Protein AF-A0A6N9EJM6-F1 (afdb_monomer)

Radius of gyration: 13.09 Å; Cα contacts (8 Å, |Δi|>4): 48; chains: 1; bounding box: 30×33×33 Å

Structure (mmCIF, N/CA/C/O backbone):
data_AF-A0A6N9EJM6-F1
#
_entry.id   AF-A0A6N9EJM6-F1
#
loop_
_atom_site.group_PDB
_atom_site.id
_atom_site.type_symbol
_atom_site.label_atom_id
_atom_site.label_alt_id
_atom_site.label_comp_id
_atom_site.label_asym_id
_atom_site.label_entity_id
_atom_site.label_seq_id
_atom_site.pdbx_PDB_ins_code
_atom_site.Cartn_x
_atom_site.Cartn_y
_atom_site.Cartn_z
_atom_site.occupancy
_atom_site.B_iso_or_e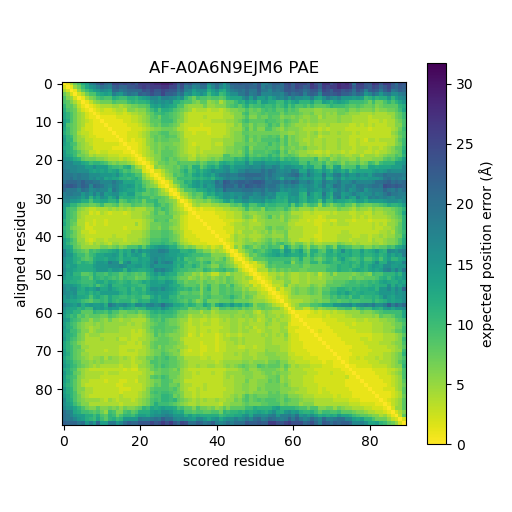quiv
_atom_site.auth_seq_id
_atom_site.auth_comp_id
_atom_site.auth_asym_id
_atom_site.auth_atom_id
_atom_site.pdbx_PDB_model_num
ATOM 1 N N . MET A 1 1 ? 0.345 -24.500 6.036 1.00 34.34 1 MET A N 1
ATOM 2 C CA . MET A 1 1 ? -0.680 -24.115 5.037 1.00 34.34 1 MET A CA 1
ATOM 3 C C . MET A 1 1 ? -1.568 -23.040 5.645 1.00 34.34 1 MET A C 1
ATOM 5 O O . MET A 1 1 ? -2.588 -23.353 6.247 1.00 34.34 1 MET A O 1
ATOM 9 N N . SER A 1 2 ? -1.156 -21.776 5.567 1.00 40.81 2 SER A N 1
ATOM 10 C CA . SER A 1 2 ? -1.949 -20.675 6.117 1.00 40.81 2 SER A CA 1
ATOM 11 C C . SER A 1 2 ? -3.110 -20.392 5.167 1.00 40.81 2 SER A C 1
ATOM 13 O O . SER A 1 2 ? -2.907 -19.933 4.045 1.00 40.81 2 SER A O 1
ATOM 15 N N . ARG A 1 3 ? -4.323 -20.751 5.600 1.00 45.31 3 ARG A N 1
ATOM 16 C CA . ARG A 1 3 ? -5.604 -20.439 4.953 1.00 45.31 3 ARG A CA 1
ATOM 17 C C . ARG A 1 3 ? -5.584 -18.956 4.566 1.00 45.31 3 ARG A C 1
ATOM 19 O O . ARG A 1 3 ? -5.516 -18.119 5.460 1.00 45.31 3 ARG A O 1
ATOM 26 N N . GLN A 1 4 ? -5.578 -18.646 3.265 1.00 55.19 4 GLN A N 1
ATOM 27 C CA . GLN A 1 4 ? -5.550 -17.271 2.751 1.00 55.19 4 GLN A CA 1
ATOM 28 C C . GLN A 1 4 ? -6.790 -16.526 3.253 1.00 55.19 4 GLN A C 1
ATOM 30 O O . GLN A 1 4 ? -7.870 -16.606 2.671 1.00 55.19 4 GLN A O 1
ATOM 35 N N . ARG A 1 5 ? -6.653 -15.856 4.395 1.00 59.06 5 ARG A N 1
ATOM 36 C CA . ARG A 1 5 ? -7.676 -14.986 4.953 1.00 59.06 5 ARG A CA 1
ATOM 37 C C . ARG A 1 5 ? -7.456 -13.621 4.321 1.00 59.06 5 ARG A C 1
ATOM 39 O O . ARG A 1 5 ? -6.571 -12.889 4.741 1.00 59.06 5 ARG A O 1
ATOM 46 N N . PHE A 1 6 ? -8.230 -13.324 3.284 1.00 65.69 6 PHE A N 1
ATOM 47 C CA . PHE A 1 6 ? -8.258 -11.996 2.680 1.00 65.69 6 PHE A CA 1
ATOM 48 C C . PHE A 1 6 ? -8.731 -10.979 3.726 1.00 65.69 6 PHE A C 1
ATOM 50 O O . PHE A 1 6 ? -9.777 -11.163 4.353 1.00 65.69 6 PHE A O 1
ATOM 57 N N . VAL A 1 7 ? -7.926 -9.944 3.949 1.00 74.31 7 VAL A N 1
ATOM 58 C CA . VAL A 1 7 ? -8.196 -8.855 4.892 1.00 74.31 7 VAL A CA 1
ATOM 59 C C . VAL A 1 7 ? -9.154 -7.844 4.255 1.00 74.31 7 VAL A C 1
ATOM 61 O O . VAL A 1 7 ? -9.961 -7.234 4.957 1.00 74.31 7 VAL A O 1
ATOM 64 N N . ILE A 1 8 ? -9.133 -7.693 2.924 1.00 79.81 8 ILE A N 1
ATOM 65 C CA . ILE A 1 8 ? -10.026 -6.780 2.204 1.00 79.81 8 ILE A CA 1
ATOM 66 C C . ILE A 1 8 ? -11.300 -7.507 1.754 1.00 79.81 8 ILE A C 1
ATOM 68 O O . ILE A 1 8 ? -11.332 -8.274 0.785 1.00 79.81 8 ILE A O 1
ATOM 72 N N . THR A 1 9 ? -12.413 -7.154 2.394 1.00 82.94 9 THR A N 1
ATOM 73 C CA . THR A 1 9 ? -13.758 -7.469 1.891 1.00 82.94 9 THR A CA 1
ATOM 74 C C . THR A 1 9 ? -14.074 -6.701 0.605 1.00 82.94 9 THR A C 1
ATOM 76 O O . THR A 1 9 ? -13.571 -5.598 0.383 1.00 82.94 9 THR A O 1
ATOM 79 N N . ASP A 1 10 ? -14.966 -7.233 -0.237 1.00 81.94 10 ASP A N 1
ATOM 80 C CA . ASP A 1 10 ? -15.340 -6.598 -1.515 1.00 81.94 10 ASP A CA 1
ATOM 81 C C . ASP A 1 10 ? -15.834 -5.154 -1.354 1.00 81.94 10 ASP A C 1
ATOM 83 O O . ASP A 1 10 ? -15.538 -4.291 -2.179 1.00 81.94 10 ASP A O 1
ATOM 87 N N . ARG A 1 11 ? -16.525 -4.853 -0.250 1.00 82.06 11 ARG A N 1
ATOM 88 C CA . ARG A 1 11 ? -17.009 -3.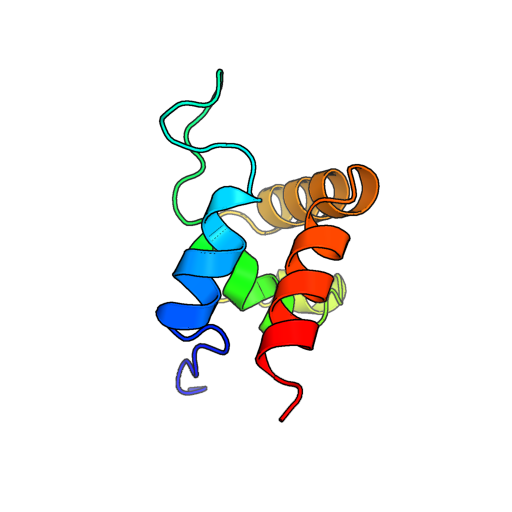502 0.062 1.00 82.06 11 ARG A CA 1
ATOM 89 C C . ARG A 1 11 ? -15.868 -2.520 0.350 1.00 82.06 11 ARG A C 1
ATOM 91 O O . ARG A 1 11 ? -15.896 -1.382 -0.118 1.00 82.06 11 ARG A O 1
ATOM 98 N N . LEU A 1 12 ? -14.855 -2.954 1.101 1.00 83.12 12 LEU A N 1
ATOM 99 C CA . LEU A 1 12 ? -13.644 -2.169 1.357 1.00 83.12 12 LEU A CA 1
ATOM 100 C C . LEU A 1 12 ? -12.809 -2.019 0.080 1.00 83.12 12 LEU A C 1
ATOM 102 O O . LEU A 1 12 ? -12.269 -0.943 -0.195 1.00 83.12 12 LEU A O 1
ATOM 106 N N . TRP A 1 13 ? -12.765 -3.071 -0.742 1.00 84.50 13 TRP A N 1
ATOM 107 C CA . TRP A 1 13 ? -12.124 -3.040 -2.051 1.00 84.50 13 TRP A CA 1
ATOM 108 C C . TRP A 1 13 ? -12.763 -1.992 -2.962 1.00 84.50 13 TRP A C 1
ATOM 110 O O . TRP A 1 13 ? -12.059 -1.146 -3.500 1.00 84.50 13 TRP A O 1
ATOM 120 N N . GLN A 1 14 ? -14.090 -1.975 -3.096 1.00 84.75 14 GLN A N 1
ATOM 121 C CA . GLN A 1 14 ? -14.787 -1.006 -3.947 1.00 84.75 14 GLN A CA 1
ATOM 122 C C . GLN A 1 14 ? -14.535 0.452 -3.542 1.00 84.75 14 GLN A C 1
ATOM 124 O O . GLN A 1 14 ? -14.481 1.325 -4.404 1.00 84.75 14 GLN A O 1
ATOM 129 N N . ARG A 1 15 ? -14.334 0.722 -2.247 1.00 83.31 15 ARG A N 1
ATOM 130 C CA . ARG A 1 15 ? -14.004 2.064 -1.742 1.00 83.31 15 ARG A CA 1
ATOM 131 C C . ARG A 1 15 ? -12.547 2.466 -1.970 1.00 83.31 15 ARG A C 1
ATOM 133 O O . ARG A 1 15 ? -12.270 3.640 -2.192 1.00 83.31 15 ARG A O 1
ATOM 140 N N . SER A 1 16 ? -11.620 1.512 -1.909 1.00 83.56 16 SER A N 1
ATOM 141 C CA . SER A 1 16 ? -10.176 1.764 -2.019 1.00 83.56 16 SER A CA 1
ATOM 142 C C . SER A 1 16 ? -9.642 1.656 -3.449 1.00 83.56 16 SER A C 1
ATOM 144 O O . SER A 1 16 ? -8.743 2.408 -3.819 1.00 83.56 16 SER A O 1
ATOM 146 N N . ALA A 1 17 ? -10.212 0.788 -4.287 1.00 83.19 17 ALA A N 1
ATOM 147 C CA . ALA A 1 17 ? -9.813 0.591 -5.680 1.00 83.19 17 ALA A CA 1
ATOM 148 C C . ALA A 1 17 ? -9.778 1.891 -6.513 1.00 83.19 17 ALA A C 1
ATOM 150 O O . ALA A 1 17 ? -8.852 2.050 -7.313 1.00 83.19 17 ALA A O 1
ATOM 151 N N . PRO A 1 18 ? -10.696 2.864 -6.321 1.00 83.31 18 PRO A N 1
ATOM 152 C CA . PRO A 1 18 ? -10.636 4.150 -7.004 1.00 83.31 18 PRO A CA 1
ATOM 153 C C . PRO A 1 18 ? -9.432 5.024 -6.621 1.00 83.31 18 PRO A C 1
ATOM 155 O O . PRO A 1 18 ? -9.117 5.957 -7.352 1.00 83.31 18 PRO A O 1
ATOM 158 N N . LEU A 1 19 ? -8.750 4.751 -5.514 1.00 81.25 19 LEU A N 1
ATOM 159 C CA . LEU A 1 19 ? -7.585 5.525 -5.074 1.00 81.25 19 LEU A CA 1
ATOM 160 C C . LEU A 1 19 ? -6.270 4.981 -5.637 1.00 81.25 19 LEU A C 1
ATOM 162 O O . LEU A 1 19 ? -5.225 5.617 -5.510 1.00 81.25 19 LEU A O 1
ATOM 166 N N . LEU A 1 20 ? -6.311 3.794 -6.242 1.00 81.12 20 LEU A N 1
ATOM 167 C CA . LEU A 1 20 ? -5.126 3.112 -6.730 1.00 81.12 20 LEU A CA 1
ATOM 168 C C . LEU A 1 20 ? -4.762 3.589 -8.136 1.00 81.12 20 LEU A C 1
ATOM 170 O O . LEU A 1 20 ? -5.636 3.601 -9.004 1.00 81.12 20 LEU A O 1
ATOM 174 N N . PRO A 1 21 ? -3.481 3.900 -8.391 1.00 72.25 21 PRO A N 1
ATOM 175 C CA . PRO A 1 21 ? -2.991 4.167 -9.734 1.00 72.25 21 PRO A CA 1
ATOM 176 C C . PRO A 1 21 ? -2.804 2.865 -10.531 1.00 72.25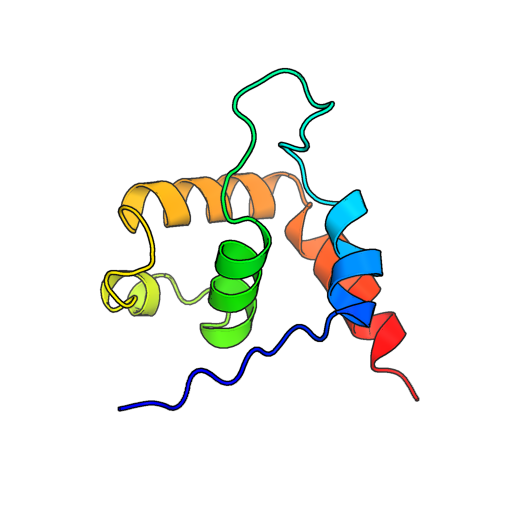 21 PRO A C 1
ATOM 178 O O . PRO A 1 21 ? -2.569 1.786 -9.970 1.00 72.25 21 PRO A O 1
ATOM 181 N N . GLY A 1 22 ? -2.854 2.970 -11.858 1.00 68.88 22 GLY A N 1
ATOM 182 C CA . GLY A 1 22 ? -2.729 1.842 -12.785 1.00 68.88 22 GLY A CA 1
ATOM 183 C C . GLY A 1 22 ? -4.065 1.163 -13.087 1.00 68.88 22 GLY A C 1
ATOM 184 O O . GLY A 1 22 ? -4.097 -0.046 -13.342 1.00 68.88 22 GLY A O 1
ATOM 185 N N . LYS A 1 23 ? -5.167 1.917 -13.019 1.00 64.88 23 LYS A N 1
ATOM 186 C CA . LYS A 1 23 ? -6.479 1.490 -13.517 1.00 64.88 23 LYS A CA 1
ATOM 187 C C . LYS A 1 23 ? -6.436 1.323 -15.033 1.00 64.88 23 LYS A C 1
ATOM 189 O O . LYS A 1 23 ? -5.564 1.868 -15.697 1.00 64.88 23 LYS A O 1
ATOM 194 N N . ALA A 1 24 ? -7.423 0.625 -15.591 1.00 54.50 24 ALA A N 1
ATOM 195 C CA . ALA A 1 24 ? -7.556 0.476 -17.043 1.00 54.50 24 ALA A CA 1
ATOM 196 C C . ALA A 1 24 ? -7.636 1.826 -17.791 1.00 54.50 24 ALA A C 1
ATOM 198 O O . ALA A 1 24 ? -7.251 1.898 -18.950 1.00 54.50 24 ALA A O 1
ATOM 199 N N . MET A 1 25 ? -8.100 2.887 -17.119 1.00 52.53 25 MET A N 1
ATOM 200 C CA . MET A 1 25 ? -8.152 4.253 -17.657 1.00 52.53 25 MET A CA 1
ATOM 201 C C . MET A 1 25 ? -6.875 5.077 -17.431 1.00 52.53 25 MET A C 1
ATOM 203 O O . MET A 1 25 ? -6.744 6.148 -18.020 1.00 52.53 25 MET A O 1
ATOM 207 N N . ASP A 1 26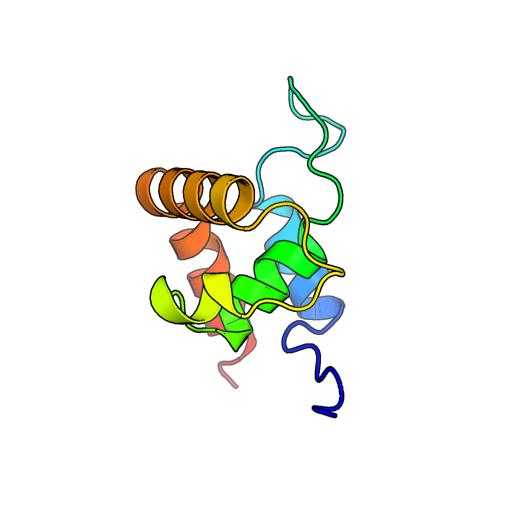 ? -5.937 4.619 -16.598 1.00 58.12 26 ASP A N 1
ATOM 208 C CA . ASP A 1 26 ? -4.704 5.365 -16.351 1.00 58.12 26 ASP A CA 1
ATOM 209 C C . ASP A 1 26 ? -3.706 5.120 -17.488 1.00 58.12 26 ASP A C 1
ATOM 211 O O . ASP A 1 26 ? -3.496 3.985 -17.920 1.00 58.12 26 ASP A O 1
ATOM 215 N N . ARG A 1 27 ? -3.042 6.184 -17.958 1.00 41.75 27 ARG A N 1
ATOM 216 C CA . ARG A 1 27 ? -1.958 6.059 -18.943 1.00 41.75 27 ARG A CA 1
ATOM 217 C C . ARG A 1 27 ? -0.809 5.240 -18.343 1.00 41.75 27 ARG A C 1
ATOM 219 O O . ARG A 1 27 ? -0.158 5.683 -17.400 1.00 41.75 27 ARG A O 1
ATOM 226 N N . GLY A 1 28 ? -0.549 4.060 -18.906 1.00 55.00 28 GLY A N 1
ATOM 227 C CA . GLY A 1 28 ? 0.533 3.165 -18.489 1.00 55.00 28 GLY A CA 1
ATOM 228 C C . GLY A 1 28 ? 0.107 1.698 -18.434 1.00 55.00 28 GLY A C 1
ATOM 229 O O . GLY A 1 28 ? -0.937 1.311 -18.950 1.00 55.00 28 GLY A O 1
ATOM 230 N N . VAL A 1 29 ? 0.934 0.854 -17.814 1.00 49.66 29 VAL A N 1
ATOM 231 C CA . VAL A 1 29 ? 0.637 -0.577 -17.654 1.00 49.66 29 VAL A CA 1
ATOM 232 C C . VAL A 1 29 ? -0.520 -0.750 -16.672 1.00 49.66 29 VAL A C 1
ATOM 234 O O . VAL A 1 29 ? -0.402 -0.367 -15.505 1.00 49.66 29 VAL A O 1
ATOM 237 N N . THR A 1 30 ? -1.613 -1.378 -17.120 1.00 54.47 30 THR A N 1
ATOM 238 C CA . THR A 1 30 ? -2.701 -1.797 -16.231 1.00 54.47 30 THR A CA 1
ATOM 239 C C . THR A 1 30 ? -2.125 -2.699 -15.156 1.00 54.47 30 THR A C 1
ATOM 241 O O . THR A 1 30 ? -1.548 -3.756 -15.429 1.00 54.47 30 THR A O 1
ATOM 244 N N . ALA A 1 31 ? -2.264 -2.278 -13.909 1.00 59.69 31 ALA A N 1
ATOM 245 C CA . ALA A 1 31 ? -1.675 -2.997 -12.811 1.00 59.69 31 ALA A CA 1
ATOM 246 C C . ALA A 1 31 ? -2.534 -4.238 -12.499 1.00 59.69 31 ALA A C 1
ATOM 248 O O . ALA A 1 31 ? -3.499 -4.209 -11.734 1.00 59.69 31 ALA A O 1
ATOM 249 N N . ARG A 1 32 ? -2.201 -5.355 -13.155 1.00 61.81 32 ARG A N 1
ATOM 250 C CA . ARG A 1 32 ? -2.825 -6.661 -12.911 1.00 61.81 32 ARG A CA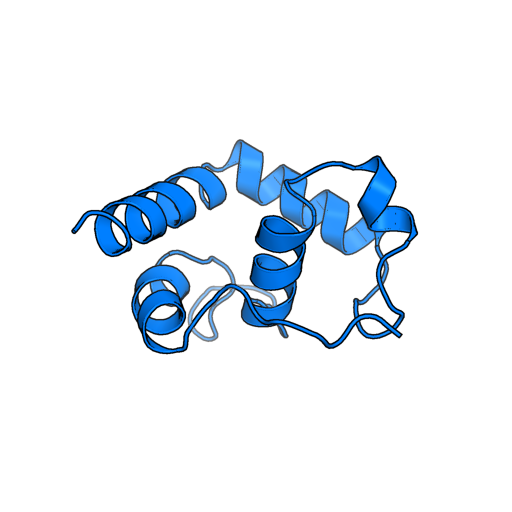 1
ATOM 251 C C . ARG A 1 32 ? -2.571 -7.058 -11.451 1.00 61.81 32 ARG A C 1
ATOM 253 O O . ARG A 1 32 ? -1.432 -7.037 -10.990 1.00 61.81 32 ARG A O 1
ATOM 260 N N . GLY A 1 33 ? -3.632 -7.396 -10.719 1.00 74.31 33 GLY A N 1
ATOM 261 C CA . GLY A 1 33 ? -3.526 -7.879 -9.338 1.00 74.31 33 GLY A CA 1
ATOM 262 C C . GLY A 1 33 ? -3.400 -6.801 -8.252 1.00 74.31 33 GLY A C 1
ATOM 263 O O . GLY A 1 33 ? -2.810 -7.077 -7.214 1.00 74.31 33 GLY A O 1
ATOM 264 N N . ASN A 1 34 ? -3.956 -5.595 -8.437 1.00 79.00 34 ASN A N 1
ATOM 265 C CA . ASN A 1 34 ? -3.964 -4.549 -7.393 1.00 79.00 34 ASN A CA 1
ATOM 266 C C . ASN A 1 34 ? -4.577 -5.006 -6.069 1.00 79.00 34 ASN A C 1
ATOM 268 O O . ASN A 1 34 ? -4.080 -4.628 -5.012 1.00 79.00 34 ASN A O 1
ATOM 272 N N . ARG A 1 35 ? -5.625 -5.834 -6.135 1.00 82.00 35 ARG A N 1
ATOM 273 C CA . ARG A 1 35 ? -6.258 -6.404 -4.946 1.00 82.00 35 ARG A CA 1
ATOM 274 C C . ARG A 1 35 ? -5.300 -7.309 -4.196 1.00 82.00 35 ARG A C 1
ATOM 276 O O . ARG A 1 35 ? -5.033 -7.054 -3.036 1.00 82.00 35 ARG A O 1
ATOM 283 N N . LEU A 1 36 ? -4.709 -8.283 -4.887 1.00 77.81 36 LEU A N 1
ATOM 284 C CA . LEU A 1 36 ? -3.704 -9.172 -4.303 1.00 77.81 36 LEU A CA 1
ATOM 285 C C . LEU A 1 36 ? -2.519 -8.383 -3.734 1.00 77.81 36 LEU A C 1
ATOM 287 O O . LEU A 1 36 ? -2.070 -8.664 -2.632 1.00 77.81 36 LEU A O 1
ATOM 291 N N . PHE A 1 37 ? -2.042 -7.356 -4.440 1.00 79.69 37 PHE A N 1
ATOM 292 C CA . PHE A 1 37 ? -0.969 -6.505 -3.930 1.00 79.69 37 PHE A CA 1
ATOM 293 C C . PHE A 1 37 ? -1.352 -5.807 -2.621 1.00 79.69 37 PHE A C 1
ATOM 295 O O . PHE A 1 37 ? -0.570 -5.831 -1.678 1.00 79.69 37 PHE A O 1
ATOM 302 N N . LEU A 1 38 ? -2.543 -5.210 -2.542 1.00 81.38 38 LEU A N 1
ATOM 303 C CA . LEU A 1 38 ? -3.010 -4.584 -1.307 1.00 81.38 38 LEU A CA 1
ATOM 304 C C . LEU A 1 38 ? -3.237 -5.593 -0.178 1.00 81.38 38 LEU A C 1
ATOM 306 O O . LEU A 1 38 ? -2.898 -5.296 0.960 1.00 81.38 38 LEU A O 1
ATOM 310 N N . GLU A 1 39 ? -3.752 -6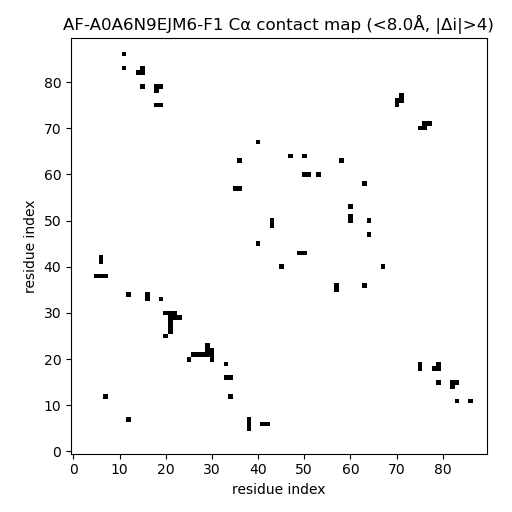.781 -0.486 1.00 80.69 39 GLU A N 1
ATOM 311 C CA . GLU A 1 39 ? -3.890 -7.876 0.482 1.00 80.69 39 GLU A CA 1
ATOM 312 C C . GLU A 1 39 ? -2.537 -8.259 1.088 1.00 80.69 39 GLU A C 1
ATOM 314 O O . GLU A 1 39 ? -2.418 -8.374 2.307 1.00 80.69 39 GLU A O 1
ATOM 319 N N . ALA A 1 40 ? -1.495 -8.376 0.260 1.00 78.56 40 ALA A N 1
ATOM 320 C CA . ALA A 1 40 ? -0.135 -8.616 0.736 1.00 78.56 40 ALA A CA 1
ATOM 321 C C . ALA A 1 40 ? 0.382 -7.461 1.605 1.00 78.56 40 ALA A C 1
ATOM 323 O O . ALA A 1 40 ? 0.953 -7.698 2.662 1.00 78.56 40 ALA A O 1
ATOM 324 N N . VAL A 1 41 ? 0.142 -6.206 1.206 1.00 80.8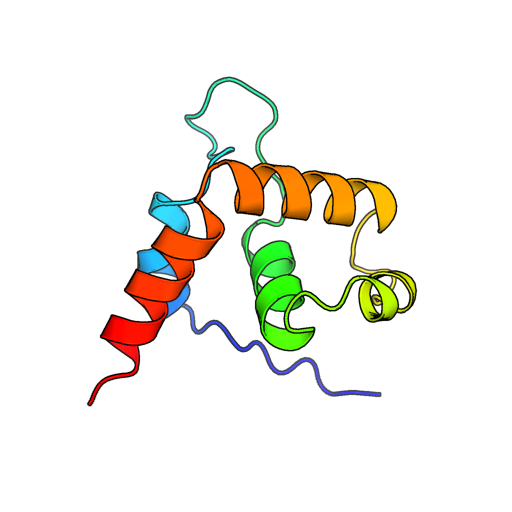8 41 VAL A N 1
ATOM 325 C CA . VAL A 1 41 ? 0.550 -5.033 1.999 1.00 80.88 41 VAL A CA 1
ATOM 326 C C . VAL A 1 41 ? -0.105 -5.030 3.382 1.00 80.88 41 VAL A C 1
ATOM 328 O O . VAL A 1 41 ? 0.571 -4.739 4.367 1.00 80.88 41 VAL A O 1
ATOM 331 N N . LEU A 1 42 ? -1.400 -5.341 3.457 1.00 78.19 42 LEU A N 1
ATOM 332 C CA . LEU A 1 42 ? -2.162 -5.320 4.707 1.00 78.19 42 LEU A CA 1
ATOM 333 C C . LEU A 1 42 ? -1.858 -6.514 5.609 1.00 78.19 42 LEU A C 1
ATOM 335 O O . LEU A 1 42 ? -1.816 -6.349 6.823 1.00 78.19 42 LEU A O 1
ATOM 339 N N . THR A 1 43 ? -1.634 -7.694 5.031 1.00 72.38 43 THR A N 1
ATOM 340 C CA . THR A 1 43 ? -1.341 -8.914 5.798 1.00 72.38 43 THR A CA 1
ATOM 341 C C . THR A 1 43 ? 0.088 -8.899 6.342 1.00 72.38 43 THR A C 1
ATOM 343 O O . THR A 1 43 ? 0.306 -9.257 7.494 1.00 72.38 43 THR A O 1
ATOM 346 N N . GLU A 1 44 ? 1.054 -8.427 5.548 1.00 71.19 44 GLU A N 1
ATOM 347 C CA . GLU A 1 44 ? 2.477 -8.421 5.923 1.00 71.19 44 GLU A CA 1
ATOM 348 C C . GLU A 1 44 ? 2.909 -7.148 6.677 1.00 71.19 44 GLU A C 1
ATOM 350 O O . GLU A 1 44 ? 4.060 -7.016 7.101 1.00 71.19 44 GLU A O 1
ATOM 355 N N . GLY A 1 45 ? 2.010 -6.166 6.825 1.00 66.12 45 GLY A N 1
ATOM 356 C CA . GLY A 1 45 ? 2.254 -4.941 7.596 1.00 66.12 45 GLY A CA 1
ATOM 357 C C . GLY A 1 45 ? 3.381 -4.048 7.056 1.00 66.12 45 GLY A C 1
ATOM 358 O O . GLY A 1 45 ? 3.897 -3.205 7.782 1.00 66.12 45 GLY A O 1
ATOM 359 N N . GLY A 1 46 ? 3.802 -4.226 5.799 1.00 61.28 46 GLY A N 1
ATOM 360 C CA . GLY A 1 46 ? 4.891 -3.446 5.196 1.00 61.28 46 GLY A CA 1
ATOM 361 C C . GLY A 1 46 ? 6.309 -3.847 5.629 1.00 61.28 46 GLY A C 1
ATOM 362 O O . GLY A 1 46 ? 7.272 -3.190 5.225 1.00 61.28 46 GLY A O 1
ATOM 363 N N . HIS A 1 47 ? 6.484 -4.937 6.382 1.00 62.91 47 HIS A N 1
ATOM 364 C CA . HIS A 1 47 ? 7.813 -5.422 6.756 1.00 62.91 47 HIS A CA 1
ATOM 365 C C . HIS A 1 47 ? 8.552 -5.973 5.541 1.00 62.91 47 HIS A C 1
ATOM 367 O O . HIS A 1 47 ? 8.287 -7.079 5.107 1.00 62.91 47 HIS A O 1
ATOM 373 N N . CYS A 1 48 ? 9.531 -5.240 5.005 1.00 58.50 48 CYS A N 1
ATOM 374 C CA . CYS A 1 48 ? 10.290 -5.638 3.807 1.00 58.50 48 CYS A CA 1
ATOM 375 C C . CYS A 1 48 ? 10.939 -7.037 3.900 1.00 58.50 48 CYS A C 1
ATOM 377 O O . CYS A 1 48 ? 11.212 -7.641 2.864 1.00 58.50 48 CYS A O 1
ATOM 379 N N . ALA A 1 49 ? 11.182 -7.544 5.115 1.00 60.78 49 ALA A N 1
ATOM 380 C CA . ALA A 1 49 ? 11.711 -8.883 5.362 1.00 60.78 49 ALA A CA 1
ATOM 381 C C . ALA A 1 49 ? 10.726 -9.992 4.950 1.00 60.78 49 ALA A C 1
ATOM 383 O O . ALA A 1 49 ? 11.140 -10.919 4.262 1.00 60.78 49 ALA A O 1
ATOM 384 N N . THR A 1 50 ? 9.431 -9.851 5.248 1.00 66.00 50 THR A N 1
ATOM 385 C CA . THR A 1 50 ? 8.398 -10.846 4.909 1.00 66.00 50 THR A CA 1
ATOM 386 C C . THR A 1 50 ? 8.036 -10.874 3.425 1.00 66.00 50 THR A C 1
ATOM 388 O O . THR A 1 50 ? 7.486 -11.856 2.939 1.00 66.00 50 THR A O 1
ATOM 391 N N . TRP A 1 51 ? 8.412 -9.853 2.644 1.00 71.75 51 TRP A N 1
ATOM 392 C CA . TRP A 1 51 ? 8.174 -9.863 1.192 1.00 71.75 51 TRP A CA 1
ATOM 393 C C . TRP A 1 51 ? 9.003 -10.926 0.470 1.00 71.75 51 TRP A C 1
ATOM 395 O O . TRP A 1 51 ? 8.620 -11.354 -0.618 1.00 71.75 51 TRP A O 1
ATOM 405 N N . ARG A 1 52 ? 10.140 -11.339 1.047 1.00 68.88 52 ARG A N 1
ATOM 406 C CA . ARG A 1 52 ? 10.972 -12.416 0.491 1.00 68.88 52 ARG A CA 1
ATOM 407 C C . ARG A 1 52 ? 10.301 -13.782 0.601 1.00 68.88 52 ARG A C 1
ATOM 409 O O . ARG A 1 52 ? 10.525 -14.612 -0.273 1.00 68.88 52 ARG A O 1
ATOM 416 N N . ASP A 1 53 ? 9.445 -13.956 1.602 1.00 70.81 53 ASP A N 1
ATOM 417 C CA . ASP A 1 53 ? 8.731 -15.202 1.892 1.00 70.81 53 ASP A CA 1
ATOM 418 C C . ASP A 1 53 ? 7.319 -15.234 1.284 1.00 70.81 53 ASP A C 1
ATOM 420 O O . ASP A 1 53 ? 6.512 -16.114 1.593 1.00 70.81 53 ASP A O 1
ATOM 424 N N . LEU A 1 54 ? 6.995 -14.279 0.400 1.00 65.94 54 LEU A N 1
ATOM 425 C CA . LEU A 1 54 ? 5.686 -14.230 -0.241 1.00 65.94 54 LEU A CA 1
ATOM 426 C C . LEU A 1 54 ? 5.425 -15.507 -1.061 1.00 65.94 54 LEU A C 1
ATOM 428 O O . LEU A 1 54 ? 6.290 -15.938 -1.830 1.00 65.94 54 LEU A O 1
ATOM 432 N N . PRO A 1 55 ? 4.211 -16.084 -0.969 1.00 64.75 55 PRO A N 1
ATOM 433 C CA . PRO A 1 55 ? 3.826 -17.233 -1.777 1.00 64.75 55 PRO A CA 1
ATOM 434 C C . PRO A 1 55 ? 4.038 -16.978 -3.276 1.00 64.75 55 PRO A C 1
ATOM 436 O O . PRO A 1 55 ? 3.813 -15.871 -3.761 1.00 64.75 55 PRO A O 1
ATOM 439 N N . ALA A 1 56 ? 4.378 -18.020 -4.040 1.00 66.31 56 ALA A N 1
ATOM 440 C CA . ALA A 1 56 ? 4.702 -17.923 -5.472 1.00 66.31 56 ALA A CA 1
ATOM 441 C C . ALA A 1 56 ? 3.591 -17.313 -6.361 1.00 66.31 56 ALA A C 1
ATOM 443 O O . ALA A 1 56 ? 3.847 -16.938 -7.504 1.00 66.31 56 ALA A O 1
ATOM 444 N N . CYS A 1 57 ? 2.358 -17.186 -5.852 1.00 63.72 57 CYS A N 1
ATOM 445 C CA . CYS A 1 57 ? 1.277 -16.464 -6.526 1.00 63.72 57 CYS A CA 1
ATOM 446 C C . CYS A 1 57 ? 1.521 -14.945 -6.612 1.00 63.72 57 CYS A C 1
ATOM 448 O O . CYS A 1 57 ? 0.907 -14.264 -7.438 1.00 63.72 57 CYS A O 1
ATOM 450 N N . PHE A 1 58 ? 2.435 -14.407 -5.805 1.00 63.22 58 PHE A N 1
ATOM 451 C CA . PHE A 1 58 ? 2.920 -13.044 -5.923 1.00 63.22 58 PHE A CA 1
ATOM 452 C C . PHE A 1 58 ? 4.085 -13.000 -6.914 1.00 63.22 58 PHE A C 1
ATOM 454 O O . PHE A 1 58 ? 5.138 -13.599 -6.713 1.00 63.22 58 PHE A O 1
ATOM 461 N N . ARG A 1 59 ? 3.892 -12.260 -8.013 1.00 62.44 59 ARG A N 1
ATOM 462 C CA . ARG A 1 59 ? 4.940 -11.930 -8.996 1.00 62.44 59 ARG A CA 1
ATOM 463 C C . ARG A 1 59 ? 6.217 -11.437 -8.290 1.00 62.44 59 ARG A C 1
ATOM 465 O O . ARG A 1 59 ? 6.110 -10.834 -7.231 1.00 62.44 59 ARG A O 1
ATOM 472 N N . ASN A 1 60 ? 7.386 -11.622 -8.921 1.00 73.94 60 ASN A N 1
ATOM 473 C CA . ASN A 1 60 ? 8.730 -11.207 -8.466 1.00 73.94 60 ASN A CA 1
ATOM 474 C C . ASN A 1 60 ? 8.728 -10.160 -7.324 1.00 73.94 60 ASN A C 1
ATOM 476 O O . ASN A 1 60 ? 8.440 -8.979 -7.556 1.00 73.94 60 ASN A O 1
ATOM 480 N N . TRP A 1 61 ? 9.076 -10.603 -6.111 1.00 74.69 61 TRP A N 1
ATOM 481 C CA . TRP A 1 61 ? 9.010 -9.820 -4.872 1.00 74.69 61 TRP A CA 1
ATOM 482 C C . TRP A 1 61 ? 9.740 -8.470 -4.959 1.00 74.69 61 TRP A C 1
ATOM 484 O O . TRP A 1 61 ? 9.239 -7.474 -4.440 1.00 74.69 61 TRP A O 1
ATOM 494 N N . ASN A 1 62 ? 10.861 -8.383 -5.690 1.00 75.31 62 ASN A N 1
ATOM 495 C CA . ASN A 1 62 ? 11.601 -7.128 -5.884 1.00 75.31 62 ASN A CA 1
ATOM 496 C C . ASN A 1 62 ? 10.763 -6.074 -6.616 1.00 75.31 62 ASN A C 1
ATOM 498 O O . ASN A 1 62 ? 10.764 -4.893 -6.265 1.00 75.31 62 ASN A O 1
ATOM 502 N N . SER A 1 63 ? 10.009 -6.502 -7.631 1.00 77.88 63 SER A N 1
ATOM 503 C CA . SER A 1 63 ? 9.116 -5.610 -8.376 1.00 77.88 63 SER A CA 1
ATOM 504 C C . SER A 1 63 ? 7.971 -5.104 -7.499 1.00 77.88 63 SER A C 1
ATOM 506 O O . SER A 1 63 ? 7.577 -3.939 -7.602 1.00 77.88 63 SER A O 1
ATOM 508 N N . GLN A 1 64 ? 7.451 -5.968 -6.627 1.00 77.56 64 GLN A N 1
ATOM 509 C CA . GLN A 1 64 ? 6.372 -5.636 -5.701 1.00 77.56 64 GLN A CA 1
ATOM 510 C C . GLN A 1 64 ? 6.866 -4.695 -4.595 1.00 77.56 64 GLN A C 1
ATOM 512 O O . GLN A 1 64 ? 6.205 -3.700 -4.306 1.00 77.56 64 GLN A O 1
ATOM 517 N N . LEU A 1 65 ? 8.075 -4.913 -4.075 1.00 78.31 65 LEU A N 1
ATOM 518 C CA . LEU A 1 65 ? 8.716 -4.017 -3.117 1.00 78.31 65 LEU A CA 1
ATOM 519 C C . LEU A 1 65 ? 8.994 -2.632 -3.722 1.00 78.31 65 LEU A C 1
ATOM 521 O O . LEU A 1 65 ? 8.706 -1.606 -3.108 1.00 78.31 65 LEU A O 1
ATOM 525 N N . GLY A 1 66 ? 9.499 -2.575 -4.958 1.00 82.69 66 GLY A N 1
ATOM 526 C CA . GLY A 1 66 ? 9.695 -1.309 -5.669 1.00 82.69 66 GLY A CA 1
ATOM 527 C C . GLY A 1 66 ? 8.377 -0.561 -5.898 1.00 82.69 66 GLY A C 1
ATOM 528 O O . GLY A 1 66 ? 8.312 0.661 -5.762 1.00 82.69 66 GLY A O 1
ATOM 529 N N . ARG A 1 67 ? 7.298 -1.293 -6.190 1.00 83.25 67 ARG A N 1
ATOM 530 C CA .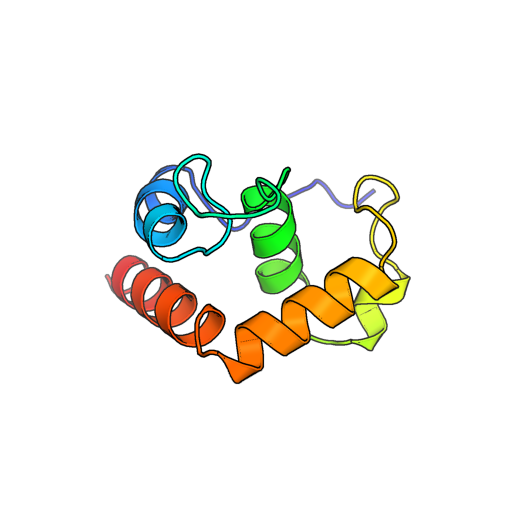 ARG A 1 67 ? 5.946 -0.734 -6.285 1.00 83.25 67 ARG A CA 1
ATOM 531 C C . ARG A 1 67 ? 5.450 -0.199 -4.941 1.00 83.25 67 ARG A C 1
ATOM 533 O O . ARG A 1 67 ? 4.944 0.919 -4.911 1.00 83.25 67 ARG A O 1
ATOM 540 N N . PHE A 1 68 ? 5.623 -0.962 -3.862 1.00 82.44 68 PHE A N 1
ATOM 541 C CA . PHE A 1 68 ? 5.274 -0.550 -2.502 1.00 82.44 68 PHE A CA 1
ATOM 542 C C . PHE A 1 68 ? 5.955 0.766 -2.140 1.00 82.44 68 PHE A C 1
ATOM 544 O O . PHE A 1 68 ? 5.275 1.714 -1.762 1.00 82.44 68 PHE A O 1
ATOM 551 N N . ARG A 1 69 ? 7.268 0.869 -2.373 1.00 83.81 69 ARG A N 1
ATOM 552 C CA . ARG A 1 69 ? 8.033 2.098 -2.123 1.00 83.81 69 ARG A CA 1
ATOM 553 C C . ARG A 1 69 ? 7.480 3.289 -2.905 1.00 83.81 69 ARG A C 1
ATOM 555 O O . ARG A 1 69 ? 7.205 4.320 -2.305 1.00 83.81 69 ARG A O 1
ATOM 562 N N . ARG A 1 70 ? 7.216 3.143 -4.211 1.00 85.69 70 ARG A N 1
ATOM 563 C CA . ARG A 1 70 ? 6.605 4.222 -5.018 1.00 85.69 70 ARG A CA 1
ATOM 564 C C . ARG A 1 70 ? 5.245 4.662 -4.474 1.00 85.69 70 ARG A C 1
ATOM 566 O O . ARG A 1 70 ? 4.928 5.848 -4.490 1.00 85.69 70 ARG A O 1
ATOM 573 N N . TRP A 1 71 ? 4.425 3.723 -4.012 1.00 85.31 71 TRP A N 1
ATOM 574 C CA . TRP A 1 71 ? 3.098 4.015 -3.463 1.00 85.31 71 TRP A CA 1
ATOM 575 C C . TRP A 1 71 ? 3.143 4.624 -2.061 1.00 85.31 71 TRP A C 1
ATOM 577 O O . TRP A 1 71 ? 2.299 5.461 -1.741 1.00 85.31 71 TRP A O 1
ATOM 587 N N . ALA A 1 72 ? 4.133 4.244 -1.254 1.00 84.50 72 ALA A N 1
ATOM 588 C CA . ALA A 1 72 ? 4.412 4.867 0.032 1.00 84.50 72 ALA A CA 1
ATOM 589 C C . ALA A 1 72 ? 4.855 6.325 -0.164 1.00 84.50 72 ALA A C 1
ATOM 591 O O . ALA A 1 72 ? 4.247 7.225 0.404 1.00 84.50 72 ALA A O 1
ATOM 592 N N . THR A 1 73 ? 5.829 6.576 -1.046 1.00 86.00 73 THR A N 1
ATOM 593 C CA . THR A 1 73 ? 6.337 7.932 -1.322 1.00 86.00 73 THR A CA 1
ATOM 594 C C . THR A 1 73 ? 5.288 8.844 -1.965 1.00 86.00 73 THR A C 1
ATOM 596 O O . THR A 1 73 ? 5.244 10.030 -1.669 1.00 86.00 73 THR A O 1
ATOM 599 N N . SER A 1 74 ? 4.409 8.312 -2.821 1.00 85.00 74 SER A N 1
ATOM 600 C CA . SER A 1 74 ? 3.319 9.086 -3.450 1.00 85.00 74 SER A CA 1
ATOM 601 C C . SER A 1 74 ? 2.083 9.284 -2.556 1.00 85.00 74 SER A C 1
ATOM 603 O O . SER A 1 74 ? 1.088 9.877 -2.989 1.00 85.00 74 SER A O 1
ATOM 605 N N . GLY A 1 75 ? 2.094 8.756 -1.326 1.00 86.00 75 GLY A N 1
ATOM 606 C CA . GLY A 1 75 ? 0.973 8.866 -0.387 1.00 86.00 75 GLY A CA 1
ATOM 607 C C . GLY A 1 75 ? -0.291 8.112 -0.823 1.00 86.00 75 GLY A C 1
ATOM 608 O O . GLY A 1 75 ? -1.384 8.387 -0.330 1.00 86.00 75 GLY A O 1
ATOM 609 N N . VAL A 1 76 ? -0.186 7.177 -1.773 1.00 87.19 76 VAL A N 1
ATOM 610 C CA . VAL A 1 76 ? -1.317 6.333 -2.200 1.00 87.19 76 VAL A CA 1
ATOM 611 C C . VAL A 1 76 ? -1.718 5.388 -1.074 1.00 87.19 76 VAL A C 1
ATOM 613 O O . VAL A 1 76 ? -2.903 5.254 -0.779 1.00 87.19 76 VAL A O 1
ATOM 616 N N . LEU A 1 77 ? -0.736 4.765 -0.413 1.00 83.06 77 LEU A N 1
ATOM 617 C CA . LEU A 1 77 ? -1.012 3.859 0.704 1.00 83.06 77 LEU A CA 1
ATOM 618 C C . LEU A 1 77 ? -1.703 4.591 1.854 1.00 83.06 77 LEU A C 1
ATOM 620 O O . LEU A 1 77 ? -2.691 4.085 2.369 1.00 83.06 77 LEU A O 1
ATOM 624 N N . GLN A 1 78 ? -1.246 5.798 2.195 1.00 85.81 78 GLN A N 1
ATOM 625 C CA . GLN A 1 78 ? -1.857 6.621 3.241 1.00 85.81 78 GLN A CA 1
ATOM 626 C C . GLN A 1 78 ? -3.344 6.879 2.965 1.00 85.81 78 GLN A C 1
ATOM 628 O O . GLN A 1 78 ? -4.184 6.582 3.808 1.00 85.81 78 GLN A O 1
ATOM 633 N N . ARG A 1 79 ? -3.686 7.321 1.747 1.00 86.69 79 ARG A N 1
ATOM 634 C CA . ARG A 1 79 ? -5.082 7.546 1.330 1.00 86.69 79 ARG A CA 1
ATOM 635 C C . ARG A 1 79 ? -5.935 6.280 1.406 1.00 86.69 79 ARG A C 1
ATOM 637 O O . ARG A 1 79 ? -7.094 6.333 1.813 1.00 86.69 79 ARG A O 1
ATOM 644 N N . VAL A 1 80 ? -5.371 5.133 1.028 1.00 85.94 80 VAL A N 1
ATOM 645 C CA . VAL A 1 80 ? -6.058 3.840 1.151 1.00 85.94 80 VAL A CA 1
ATOM 646 C C . VAL A 1 80 ? -6.295 3.492 2.622 1.00 85.94 80 VAL A C 1
ATOM 648 O O . VAL A 1 80 ? -7.424 3.166 2.981 1.00 85.94 80 VAL A O 1
ATOM 651 N N . PHE A 1 81 ? -5.277 3.607 3.479 1.00 84.19 81 PHE A N 1
ATOM 652 C CA . PHE A 1 81 ? -5.397 3.340 4.914 1.00 84.19 81 PHE A CA 1
ATOM 653 C C . PHE A 1 81 ? -6.417 4.254 5.597 1.00 84.19 81 PHE A C 1
ATOM 655 O O . PHE A 1 81 ? -7.200 3.774 6.411 1.00 84.19 81 PHE A O 1
ATOM 662 N N . GLU A 1 82 ? -6.477 5.535 5.235 1.00 87.06 82 GLU A N 1
ATOM 663 C CA . GLU A 1 82 ? -7.485 6.466 5.752 1.00 87.06 82 GLU A CA 1
ATOM 664 C C . GLU A 1 82 ? -8.913 6.026 5.411 1.00 87.06 82 GLU A C 1
ATOM 666 O O . GLU A 1 82 ? -9.795 6.053 6.270 1.00 87.06 82 GLU A O 1
ATOM 671 N N . VAL A 1 83 ? -9.155 5.588 4.171 1.00 85.94 83 VAL A N 1
ATOM 672 C CA . VAL A 1 83 ? -10.474 5.088 3.756 1.00 85.94 83 VAL A CA 1
ATOM 673 C C . VAL A 1 83 ? -10.831 3.781 4.453 1.00 85.94 83 VAL A C 1
ATOM 675 O O . VAL A 1 83 ? -11.980 3.605 4.860 1.00 85.94 83 VAL A O 1
ATOM 678 N N . LEU A 1 84 ? -9.864 2.876 4.607 1.00 83.00 84 LEU A N 1
ATOM 679 C CA . LEU A 1 84 ? -10.072 1.616 5.316 1.00 83.00 84 LEU A CA 1
ATOM 680 C C . LEU A 1 84 ? -10.347 1.854 6.808 1.00 83.00 84 LEU A C 1
ATOM 682 O O . LEU A 1 84 ? -11.284 1.277 7.345 1.00 83.00 84 LEU A O 1
ATOM 686 N N . SER A 1 85 ? -9.604 2.754 7.455 1.00 82.31 85 SER A N 1
ATOM 687 C CA . SER A 1 85 ? -9.794 3.118 8.865 1.00 82.31 85 SER A CA 1
ATOM 688 C C . SER A 1 85 ? -11.186 3.707 9.122 1.00 82.31 85 SER A C 1
ATOM 690 O O . SER A 1 85 ? -11.916 3.230 9.989 1.00 82.31 85 SER A O 1
ATOM 692 N N . LYS A 1 86 ? -11.628 4.654 8.281 1.00 79.25 86 LYS A N 1
ATOM 693 C CA . LYS A 1 86 ? -12.982 5.237 8.353 1.00 79.25 86 LYS A CA 1
ATOM 694 C C . LYS A 1 86 ? -14.101 4.214 8.156 1.00 79.25 86 LYS A C 1
ATOM 696 O O . LYS A 1 86 ? -15.220 4.448 8.593 1.00 79.25 86 LYS A O 1
ATOM 701 N N . ALA A 1 87 ? -13.833 3.116 7.455 1.00 70.19 87 ALA A N 1
ATOM 702 C CA . ALA A 1 87 ? -14.819 2.070 7.217 1.00 70.19 87 ALA A CA 1
ATOM 703 C C . ALA A 1 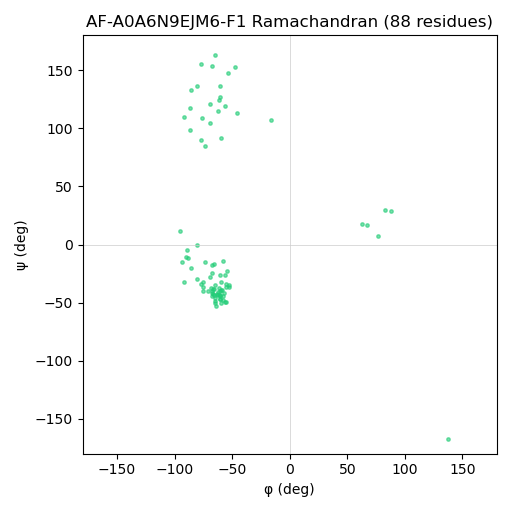87 ? -14.896 1.035 8.354 1.00 70.19 87 ALA A C 1
ATOM 705 O O . ALA A 1 87 ? -15.911 0.351 8.451 1.00 70.19 87 ALA A O 1
ATOM 706 N N . THR A 1 88 ? -13.855 0.935 9.185 1.00 62.06 88 THR A N 1
ATOM 707 C CA . THR A 1 88 ? -13.789 0.037 10.354 1.00 62.06 88 THR A CA 1
ATOM 708 C C . THR A 1 88 ? -14.234 0.732 11.647 1.00 62.06 88 THR A C 1
ATOM 710 O O . THR A 1 88 ? -14.527 0.057 12.624 1.00 62.06 88 THR A O 1
ATOM 713 N N . GLY A 1 89 ? -14.318 2.067 11.661 1.00 53.56 89 GLY A N 1
ATOM 714 C CA . GLY A 1 89 ? -14.873 2.843 12.772 1.00 53.56 89 GLY A CA 1
ATOM 715 C C . GLY A 1 89 ? -16.399 2.753 12.853 1.00 53.56 89 GLY A C 1
ATOM 716 O O . GLY A 1 89 ? -17.109 3.609 12.328 1.00 53.56 89 GLY A O 1
ATOM 717 N N . THR A 1 90 ? -16.900 1.710 13.505 1.00 40.19 90 THR A N 1
ATOM 718 C CA . THR A 1 90 ? -18.198 1.644 14.197 1.00 40.19 90 THR A CA 1
ATOM 719 C C . THR A 1 90 ? -17.965 0.843 15.465 1.00 40.19 90 THR A C 1
ATOM 721 O O . THR A 1 90 ? -18.408 1.315 16.529 1.00 40.19 90 THR A O 1
#

Nearest PDB structures (foldseek):
  5zeb-assembly1_o  TM=2.995E-01  e=3.987E+00  Mycolicibacterium smegmatis MC2 155

Foldseek 3Di:
DPDLDQPDDPVLCVQLVVLDPQPPPHPDHNPPCPSVLVSCCVVVVLPLVCLVVDPPVDPDSVVSNVVVVVCVVVCSVVVSVVSVVVVPPD

pLDDT: mean 72.35, std 12.81, range [34.34, 87.19]

Secondary structure (DSSP, 8-state):
------SS-HHHHHHHGGG-S--TTSSS---TTHHHHHHHHHHTTT-TTGGGG--TTS--HHHHHHHHHHHHHTTHHHHHHHHHHHHH--

Sequence (90 aa):
MSRQRFVITDRLWQRSAPLLPGKAMDRGVTARGNRLFLEAVLTEGGHCATWRDLPACFRNWNSQLGRFRRWATSGVLQRVFEVLSKATGT

Solvent-accessible surface area (backbone atoms only — not comparable to full-atom values): 5633 Å² total; per-residue (Å²): 135,84,76,85,73,76,79,67,48,70,71,58,40,67,68,37,56,80,68,50,84,35,40,89,85,39,96,68,71,57,50,83,56,58,64,61,53,50,40,50,44,66,73,55,70,69,46,75,74,59,48,76,72,54,58,83,89,53,70,66,49,68,62,50,51,55,48,49,51,55,33,54,76,69,44,42,50,56,55,40,50,53,56,52,51,64,71,68,70,124

Mean predicted aligned error: 8.22 Å